Protein AF-F3MC52-F1 (afdb_monomer_lite)

Structure (mmCIF, N/CA/C/O backbone):
data_AF-F3MC52-F1
#
_entry.id   AF-F3MC52-F1
#
loop_
_atom_site.group_PDB
_atom_site.id
_atom_site.type_symbol
_atom_site.label_atom_id
_atom_site.label_alt_id
_atom_site.label_comp_id
_atom_site.label_asym_id
_atom_site.label_entity_id
_atom_site.label_seq_id
_atom_site.pdbx_PDB_ins_code
_atom_site.Cartn_x
_atom_site.Cartn_y
_atom_site.Cartn_z
_atom_site.occupancy
_atom_site.B_iso_or_equiv
_atom_site.auth_seq_id
_atom_site.auth_comp_id
_atom_site.auth_asym_id
_atom_site.auth_atom_id
_atom_site.pdbx_PDB_model_num
ATOM 1 N N . MET A 1 1 ? -36.522 45.301 12.398 1.00 42.12 1 MET A N 1
ATOM 2 C CA . MET A 1 1 ? -37.572 44.747 11.523 1.00 42.12 1 MET A CA 1
ATOM 3 C C . MET A 1 1 ? -36.885 44.436 10.212 1.00 42.12 1 MET A C 1
ATOM 5 O O . MET A 1 1 ? -36.592 45.357 9.469 1.00 42.12 1 MET A O 1
ATOM 9 N N . ALA A 1 2 ? -36.445 43.190 10.049 1.00 46.84 2 ALA A N 1
ATOM 10 C CA . ALA A 1 2 ? -35.764 42.752 8.839 1.00 46.84 2 ALA A CA 1
ATOM 11 C C . ALA A 1 2 ? -36.843 42.408 7.812 1.00 46.84 2 ALA A C 1
ATOM 13 O O . ALA A 1 2 ? -37.652 41.510 8.045 1.00 46.84 2 ALA A O 1
ATOM 14 N N . GLU A 1 3 ? -36.903 43.199 6.748 1.00 45.06 3 GLU A N 1
ATOM 15 C CA . GLU A 1 3 ? -37.764 42.968 5.595 1.00 45.06 3 GLU A CA 1
ATOM 16 C C . GLU A 1 3 ? -37.417 41.608 4.982 1.00 45.06 3 GLU A C 1
ATOM 18 O O . GLU A 1 3 ? -36.293 41.368 4.542 1.00 45.06 3 GLU A O 1
ATOM 23 N N . TYR A 1 4 ? -38.387 40.694 5.017 1.00 53.47 4 TYR A N 1
ATOM 24 C CA . TYR A 1 4 ? -38.331 39.430 4.299 1.00 53.47 4 TYR A CA 1
ATOM 25 C C . TYR A 1 4 ? -38.224 39.729 2.803 1.00 53.47 4 TYR A C 1
ATOM 27 O O . TYR A 1 4 ? -39.102 40.378 2.233 1.00 53.47 4 TYR A O 1
ATOM 35 N N . ALA A 1 5 ? -37.149 39.245 2.179 1.00 57.25 5 ALA A N 1
ATOM 36 C CA . ALA A 1 5 ? -37.012 39.244 0.734 1.00 57.25 5 ALA A CA 1
ATOM 37 C C . ALA A 1 5 ? -38.211 38.506 0.119 1.00 57.25 5 ALA A C 1
ATOM 39 O O . ALA A 1 5 ? -38.514 37.361 0.457 1.00 57.25 5 ALA A O 1
ATOM 40 N N . HIS A 1 6 ? -38.911 39.233 -0.742 1.00 49.69 6 HIS A N 1
ATOM 41 C CA . HIS A 1 6 ? -40.022 38.784 -1.560 1.00 49.69 6 HIS A CA 1
ATOM 42 C C . HIS A 1 6 ? -39.618 37.521 -2.336 1.00 49.69 6 HIS A C 1
ATOM 44 O O . HIS A 1 6 ? -38.609 37.526 -3.037 1.00 49.69 6 HIS A O 1
ATOM 50 N N . GLY A 1 7 ? -40.374 36.436 -2.147 1.00 56.22 7 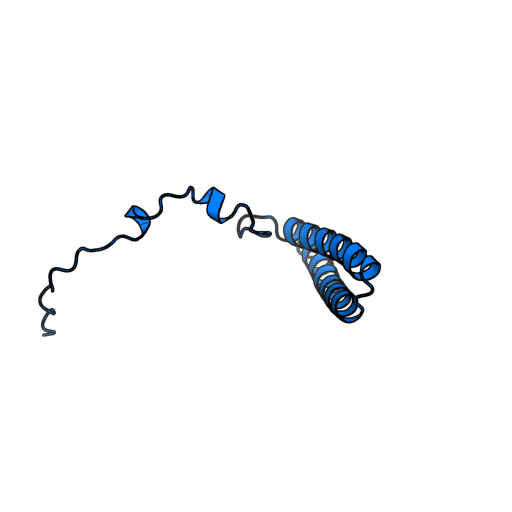GLY A N 1
ATOM 51 C CA . GLY A 1 7 ? -40.107 35.130 -2.744 1.00 56.22 7 GLY A CA 1
ATOM 52 C C . GLY A 1 7 ? -40.089 35.199 -4.267 1.00 56.22 7 GLY A C 1
ATOM 53 O O . GLY A 1 7 ? -41.131 35.367 -4.895 1.00 56.22 7 GLY A O 1
ATOM 54 N N . ASP A 1 8 ? -38.903 35.047 -4.847 1.00 54.72 8 ASP A N 1
ATOM 55 C CA . ASP A 1 8 ? -38.659 35.207 -6.280 1.00 54.72 8 ASP A CA 1
ATOM 56 C C . ASP A 1 8 ? -38.958 33.920 -7.059 1.00 54.72 8 ASP A C 1
ATOM 58 O O . ASP A 1 8 ? -38.095 33.407 -7.759 1.00 54.72 8 ASP A O 1
ATOM 62 N N . GLY A 1 9 ? -40.152 33.341 -6.857 1.00 56.19 9 GLY A N 1
ATOM 63 C CA . GLY A 1 9 ? -40.759 32.287 -7.693 1.00 56.19 9 GLY A CA 1
ATOM 64 C C . GLY A 1 9 ? -39.925 31.035 -8.009 1.00 56.19 9 GLY A C 1
ATOM 65 O O . GLY A 1 9 ? -40.361 30.213 -8.815 1.00 56.19 9 GLY A O 1
ATOM 66 N N . ALA A 1 10 ? -38.741 30.880 -7.422 1.00 60.22 10 ALA A N 1
ATOM 67 C CA . ALA A 1 10 ? -37.807 29.823 -7.745 1.00 60.22 10 ALA A CA 1
ATOM 68 C C . ALA A 1 10 ? -38.363 28.522 -7.180 1.00 60.22 10 ALA A C 1
ATOM 70 O O . ALA A 1 10 ? -38.615 28.425 -5.975 1.00 60.22 10 ALA A O 1
ATOM 71 N N . SER A 1 11 ? -38.580 27.526 -8.044 1.00 60.00 11 SER A N 1
ATOM 72 C CA . SER A 1 11 ? -38.924 26.192 -7.568 1.00 60.00 11 SER A CA 1
ATOM 73 C C . SER A 1 11 ? -37.839 25.773 -6.588 1.00 60.00 11 SER A C 1
ATOM 75 O O . SER A 1 11 ? -36.655 25.828 -6.926 1.00 60.00 11 SER A O 1
ATOM 77 N N . GLN A 1 12 ? -38.228 25.393 -5.377 1.00 55.09 12 GLN A N 1
ATOM 78 C CA . GLN A 1 12 ? -37.313 24.772 -4.438 1.00 55.09 12 GLN A CA 1
ATOM 79 C C . GLN A 1 12 ? -36.894 23.444 -5.069 1.00 55.09 12 GLN A C 1
ATOM 81 O O . GLN A 1 12 ? -37.645 22.477 -5.052 1.00 55.09 12 GLN A O 1
ATOM 86 N N . VAL A 1 13 ? -35.755 23.456 -5.760 1.00 61.81 13 VAL A N 1
ATOM 87 C CA . VAL A 1 13 ? -35.178 22.269 -6.381 1.00 61.81 13 VAL A CA 1
ATOM 88 C C . VAL A 1 13 ? -34.574 21.469 -5.239 1.00 61.81 13 VAL A C 1
ATOM 90 O O . VAL A 1 13 ? -33.514 21.832 -4.728 1.00 61.81 13 VAL A O 1
ATOM 93 N N . ASP A 1 14 ? -35.279 20.431 -4.794 1.00 63.16 14 ASP A N 1
ATOM 94 C CA . ASP A 1 14 ? -34.665 19.412 -3.957 1.00 63.16 14 ASP A CA 1
ATOM 95 C C . ASP A 1 14 ? -33.784 18.552 -4.861 1.00 63.16 14 ASP A C 1
ATOM 97 O O . ASP A 1 14 ? -34.253 17.945 -5.823 1.00 63.16 14 ASP A O 1
ATOM 101 N N . PHE A 1 15 ? -32.481 18.542 -4.590 1.00 59.72 15 PHE A N 1
ATOM 102 C CA . PHE A 1 15 ? -31.534 17.750 -5.368 1.00 59.72 15 PHE A CA 1
ATOM 103 C C . PHE A 1 15 ? -31.851 16.252 -5.288 1.00 59.72 15 PHE A C 1
ATOM 105 O O . PHE A 1 15 ? -31.518 15.533 -6.226 1.00 59.72 15 PHE A O 1
ATOM 112 N N . GLN A 1 16 ? -32.537 15.798 -4.230 1.00 63.81 16 GLN A N 1
ATOM 113 C CA . GLN A 1 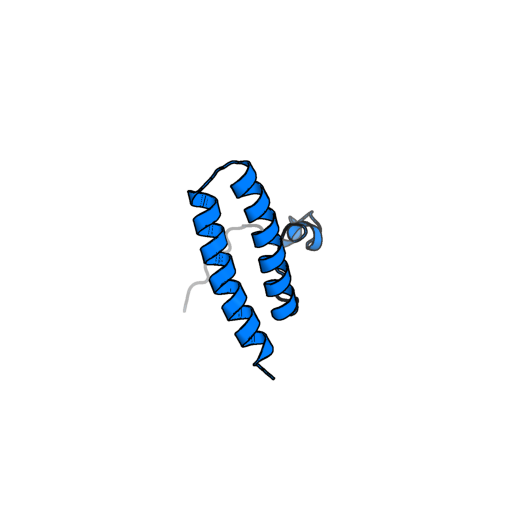16 ? -32.968 14.407 -4.084 1.00 63.81 16 GLN A CA 1
ATOM 114 C C . GLN A 1 16 ? -33.963 13.976 -5.172 1.00 63.81 16 GLN A C 1
ATOM 116 O O . GLN A 1 16 ? -33.925 12.825 -5.595 1.00 63.81 16 GLN A O 1
ATOM 121 N N . ASP A 1 17 ? -34.767 14.898 -5.713 1.00 65.88 17 ASP A N 1
ATOM 122 C CA . ASP A 1 17 ? -35.745 14.602 -6.773 1.00 65.88 17 ASP A CA 1
ATOM 123 C C . ASP A 1 17 ? -35.094 14.323 -8.145 1.00 65.88 17 ASP A C 1
ATOM 125 O O . ASP A 1 17 ? -35.769 13.911 -9.091 1.00 65.88 17 ASP A O 1
ATOM 129 N N . TYR A 1 18 ? -33.781 14.554 -8.271 1.00 64.62 18 TYR A N 1
ATOM 130 C CA . TYR A 1 18 ? -33.017 14.412 -9.516 1.00 64.62 18 TYR A CA 1
ATOM 131 C C . TYR A 1 18 ? -31.927 13.336 -9.440 1.00 64.62 18 TYR A C 1
ATOM 133 O O . TYR A 1 18 ? -31.288 13.046 -10.456 1.00 64.62 18 TYR A O 1
ATOM 141 N N . VAL A 1 19 ? -31.708 12.725 -8.271 1.00 64.31 19 VAL A N 1
ATOM 142 C CA . VAL A 1 19 ? -30.801 11.580 -8.131 1.00 64.31 19 VAL A CA 1
ATOM 143 C C . VAL A 1 19 ? -31.550 10.330 -8.587 1.00 64.31 19 VAL A C 1
ATOM 145 O O . VAL A 1 19 ? -32.328 9.736 -7.851 1.00 64.31 19 VAL A O 1
ATOM 148 N N . MET A 1 20 ? -31.357 9.964 -9.854 1.00 64.12 20 MET A N 1
ATOM 149 C CA . MET A 1 20 ? -31.953 8.760 -10.446 1.00 64.12 20 MET A CA 1
ATOM 150 C C . MET A 1 20 ? -31.128 7.488 -10.209 1.00 64.12 20 MET A C 1
ATOM 152 O O . MET A 1 20 ? -31.615 6.391 -10.480 1.00 64.12 20 MET A O 1
ATOM 156 N N . GLU A 1 21 ? -29.875 7.631 -9.778 1.00 62.78 21 GLU A N 1
ATOM 157 C CA . GLU A 1 21 ? -28.977 6.507 -9.521 1.00 62.78 21 GLU A CA 1
ATOM 158 C C . GLU A 1 21 ? -29.102 6.043 -8.071 1.00 62.78 21 GLU A C 1
ATOM 160 O O . GLU A 1 21 ? -29.219 6.855 -7.156 1.00 62.78 21 GLU A O 1
ATOM 165 N N . ASP A 1 22 ? -29.083 4.725 -7.880 1.00 67.25 22 ASP A N 1
ATOM 166 C CA . ASP A 1 22 ? -29.036 4.099 -6.561 1.00 67.25 22 ASP A CA 1
ATOM 167 C C . ASP A 1 22 ? -27.825 4.643 -5.784 1.00 67.25 22 ASP A C 1
ATOM 169 O O . ASP A 1 22 ? -26.704 4.628 -6.302 1.00 67.25 22 ASP A O 1
ATOM 173 N N . GLU A 1 23 ? -28.032 5.138 -4.558 1.00 62.06 23 GLU A N 1
ATOM 174 C CA . GLU A 1 23 ? -26.954 5.685 -3.723 1.00 62.06 23 GLU A CA 1
ATOM 175 C C . GLU A 1 23 ? -25.804 4.680 -3.582 1.00 62.06 23 GLU A C 1
ATOM 177 O O . GLU A 1 23 ? -24.635 5.068 -3.585 1.00 62.06 23 GLU A O 1
ATOM 182 N N . ASP A 1 24 ? -26.107 3.381 -3.552 1.00 63.00 24 ASP A N 1
ATOM 183 C CA . ASP A 1 24 ? -25.094 2.333 -3.471 1.00 63.00 24 ASP A CA 1
ATOM 184 C C . ASP A 1 24 ? -24.220 2.216 -4.730 1.00 63.00 24 ASP A C 1
ATOM 186 O O . ASP A 1 24 ? -23.031 1.890 -4.609 1.00 63.00 24 ASP A O 1
ATOM 190 N N . ALA A 1 25 ? -24.761 2.529 -5.913 1.00 65.19 25 ALA A N 1
ATOM 191 C CA . ALA A 1 25 ? -24.023 2.527 -7.179 1.00 65.19 25 ALA A CA 1
ATOM 192 C C . ALA A 1 25 ? -23.001 3.674 -7.241 1.00 65.19 25 ALA A C 1
ATOM 194 O O . ALA A 1 25 ? -21.892 3.504 -7.752 1.00 65.19 25 ALA A O 1
ATOM 195 N N . ILE A 1 26 ? -23.319 4.819 -6.627 1.00 65.12 26 ILE A N 1
ATOM 196 C CA . ILE A 1 26 ? -22.410 5.974 -6.536 1.00 65.12 26 ILE A CA 1
ATOM 197 C C . ILE A 1 26 ? -21.123 5.597 -5.784 1.00 65.12 26 ILE A C 1
ATOM 199 O O . ILE A 1 26 ? -20.028 6.056 -6.124 1.00 65.12 26 ILE A O 1
ATOM 203 N N . PHE A 1 27 ? -21.229 4.715 -4.787 1.00 62.38 27 PHE A N 1
ATOM 204 C CA . PHE A 1 27 ? -20.101 4.257 -3.976 1.00 62.38 27 PHE A CA 1
ATOM 205 C C . PHE A 1 27 ? -19.518 2.910 -4.426 1.00 62.38 27 PHE A C 1
ATOM 207 O O . PHE A 1 27 ? -18.681 2.355 -3.711 1.00 62.38 27 PHE A O 1
ATOM 214 N N . GLU A 1 28 ? -19.925 2.357 -5.572 1.00 55.94 28 GLU A N 1
ATOM 215 C CA . GLU A 1 28 ? -19.459 1.042 -6.046 1.00 55.94 28 GLU A CA 1
ATOM 216 C C . GLU A 1 28 ? -17.937 1.019 -6.262 1.00 55.94 28 GLU A C 1
ATOM 218 O O . GLU A 1 28 ? -17.259 0.049 -5.934 1.00 55.94 28 GLU A O 1
ATOM 223 N N . ASN A 1 29 ? -17.374 2.135 -6.729 1.00 56.81 29 ASN A N 1
ATOM 224 C CA . ASN A 1 29 ? -15.936 2.280 -6.969 1.00 56.81 29 ASN A CA 1
ATOM 225 C C . ASN A 1 29 ? -15.177 2.920 -5.794 1.00 56.81 29 ASN A C 1
ATOM 227 O O . ASN A 1 29 ? -13.988 3.235 -5.910 1.00 56.81 29 ASN A O 1
ATOM 231 N N . VAL A 1 30 ? -15.849 3.164 -4.665 1.00 62.69 30 VAL A N 1
ATOM 232 C CA . VAL A 1 30 ? -15.240 3.830 -3.514 1.00 62.69 30 VAL A CA 1
ATOM 233 C C . VAL A 1 30 ? -14.544 2.799 -2.635 1.00 62.69 30 VAL A C 1
ATOM 235 O O . VAL A 1 30 ? -15.152 1.904 -2.069 1.00 62.69 30 VAL A O 1
ATOM 238 N N . ILE A 1 31 ? -13.231 2.971 -2.500 1.00 61.44 31 ILE A N 1
ATOM 239 C CA . ILE A 1 31 ? -12.303 2.029 -1.852 1.00 61.44 31 ILE A CA 1
ATOM 240 C C . ILE A 1 31 ? -12.393 2.092 -0.307 1.00 61.44 31 ILE A C 1
ATOM 242 O O . ILE A 1 31 ? -11.594 1.475 0.392 1.00 61.44 31 ILE A O 1
ATOM 246 N N . ASN A 1 32 ? -13.272 2.936 0.239 1.00 64.88 32 ASN A N 1
ATOM 247 C CA . ASN A 1 32 ? -13.423 3.148 1.675 1.00 64.88 32 ASN A CA 1
ATOM 248 C C . ASN A 1 32 ? -14.751 3.851 1.987 1.00 64.88 32 ASN A C 1
ATOM 250 O O . ASN A 1 32 ? -14.900 5.033 1.661 1.00 64.88 32 ASN A O 1
ATOM 254 N N . ARG A 1 33 ? -15.684 3.166 2.646 1.00 66.44 33 ARG A N 1
ATOM 255 C CA . ARG A 1 33 ? -16.897 3.774 3.211 1.00 66.44 33 ARG A CA 1
ATOM 256 C C . ARG A 1 33 ? -16.693 4.083 4.698 1.00 66.44 33 ARG A C 1
ATOM 258 O O . ARG A 1 33 ? -16.018 3.345 5.406 1.00 66.44 33 ARG A O 1
ATOM 265 N N . GLU A 1 34 ? -17.302 5.159 5.203 1.00 63.34 34 GLU A N 1
ATOM 266 C CA . GLU A 1 34 ? -17.180 5.547 6.626 1.00 63.34 34 GLU A CA 1
ATOM 267 C C . GLU A 1 34 ? -17.688 4.476 7.606 1.00 63.34 34 GLU A C 1
ATOM 269 O O . GLU A 1 34 ? -17.293 4.472 8.770 1.00 63.34 34 GLU A O 1
ATOM 274 N N . SER A 1 35 ? -18.544 3.564 7.143 1.00 72.69 35 SER A N 1
ATOM 275 C CA . SER A 1 35 ? -19.088 2.454 7.928 1.00 72.69 35 SER A CA 1
ATOM 276 C C . SER A 1 35 ? -18.149 1.250 8.053 1.00 72.69 35 SER A C 1
ATOM 278 O O . SER A 1 35 ? -18.439 0.342 8.833 1.00 72.69 35 SER A O 1
ATOM 280 N N . GLU A 1 36 ? -17.050 1.206 7.297 1.00 78.50 36 GLU A N 1
ATOM 281 C CA . GLU A 1 36 ? -16.128 0.072 7.304 1.00 78.50 36 GLU A CA 1
ATOM 282 C C . GLU A 1 36 ? -15.189 0.100 8.513 1.00 78.50 36 GLU A C 1
ATOM 284 O O . GLU A 1 36 ? -14.755 1.152 8.989 1.00 78.50 36 GLU A O 1
ATOM 289 N N . ASP A 1 37 ? -14.825 -1.092 8.994 1.00 87.56 37 ASP A N 1
ATOM 290 C CA . ASP A 1 37 ? -13.826 -1.233 10.046 1.00 87.56 37 ASP A CA 1
ATOM 291 C C . ASP A 1 37 ? -12.486 -0.606 9.596 1.00 87.56 37 ASP A C 1
ATOM 293 O O . ASP A 1 37 ? -11.907 -1.031 8.586 1.00 87.56 37 ASP A O 1
ATOM 297 N N . PRO A 1 38 ? -11.935 0.371 10.343 1.00 88.62 38 PRO A N 1
ATOM 298 C CA . PRO A 1 38 ? -10.725 1.080 9.939 1.00 88.62 38 PRO A CA 1
ATOM 299 C C . PRO A 1 38 ? -9.522 0.165 9.694 1.00 88.62 38 PRO A C 1
ATOM 301 O O . PRO A 1 38 ? -8.647 0.502 8.889 1.00 88.62 38 PRO A O 1
ATOM 304 N N . LEU A 1 39 ? -9.434 -0.969 10.397 1.00 90.56 39 LEU A N 1
ATOM 305 C CA . LEU A 1 39 ? -8.350 -1.926 10.201 1.00 90.56 39 LEU A CA 1
ATOM 306 C C . LEU A 1 39 ? -8.501 -2.656 8.859 1.00 90.56 39 LEU A C 1
ATOM 308 O O . LEU A 1 39 ? -7.518 -2.761 8.123 1.00 90.56 39 LEU A O 1
ATOM 312 N N . THR A 1 40 ? -9.715 -3.084 8.526 1.00 90.25 40 THR A N 1
ATOM 313 C CA . THR A 1 40 ? -10.081 -3.722 7.253 1.00 90.25 40 THR A CA 1
ATOM 314 C C . THR A 1 40 ? -9.819 -2.801 6.059 1.00 90.25 40 THR A C 1
ATOM 316 O O . THR A 1 40 ? -9.196 -3.212 5.076 1.00 90.25 40 THR A O 1
ATOM 319 N N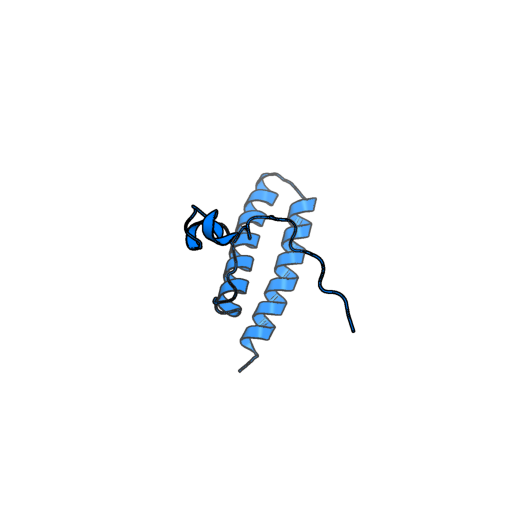 . VAL A 1 41 ? -10.172 -1.520 6.176 1.00 89.31 41 VAL A N 1
ATOM 320 C CA . VAL A 1 41 ? -9.880 -0.497 5.157 1.00 89.31 41 VAL A CA 1
ATOM 321 C C . VAL A 1 41 ? -8.376 -0.377 4.916 1.00 89.31 41 VAL A C 1
ATOM 323 O O . VAL A 1 41 ? -7.898 -0.396 3.780 1.00 89.31 41 VAL A O 1
ATOM 326 N N . VAL A 1 42 ? -7.593 -0.249 5.992 1.00 91.25 42 VAL A N 1
ATOM 327 C CA . VAL A 1 42 ? -6.137 -0.084 5.883 1.00 91.25 42 VAL A CA 1
ATOM 328 C C . VAL A 1 42 ? -5.476 -1.336 5.306 1.00 91.25 42 VAL A C 1
ATOM 330 O O . VAL A 1 42 ? -4.515 -1.205 4.551 1.00 91.25 42 VAL A O 1
ATOM 333 N N . GLN A 1 43 ? -5.972 -2.532 5.630 1.00 93.19 43 GLN A N 1
ATOM 334 C CA . GLN A 1 43 ? -5.500 -3.781 5.027 1.00 93.19 43 GLN A CA 1
ATOM 335 C C . GLN A 1 43 ? -5.765 -3.802 3.518 1.00 93.19 43 GLN A C 1
ATOM 337 O O . GLN A 1 43 ? -4.817 -3.953 2.751 1.00 93.19 43 GLN A O 1
ATOM 342 N N . SER A 1 44 ? -6.993 -3.501 3.097 1.00 91.75 44 SER A N 1
ATOM 343 C CA . SER A 1 44 ? -7.370 -3.460 1.677 1.00 91.75 44 SER A CA 1
ATOM 344 C C . SER A 1 44 ? -6.524 -2.460 0.877 1.00 91.75 44 SER A C 1
ATOM 346 O O . SER A 1 44 ? -6.069 -2.745 -0.231 1.00 91.75 44 SER A O 1
ATOM 348 N N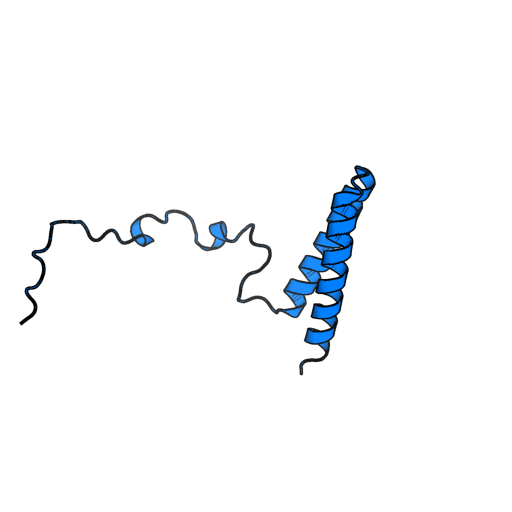 . GLN A 1 45 ? -6.221 -1.293 1.458 1.00 90.94 45 GLN A N 1
ATOM 349 C CA . GLN A 1 45 ? -5.342 -0.304 0.825 1.00 90.94 45 GLN A CA 1
ATOM 350 C C . GLN A 1 45 ? -3.875 -0.748 0.740 1.00 90.94 45 GLN A C 1
ATOM 352 O O . GLN A 1 45 ? -3.167 -0.329 -0.184 1.00 90.94 45 GLN A O 1
ATOM 357 N N . ILE A 1 46 ? -3.396 -1.556 1.692 1.00 95.06 46 ILE A N 1
ATOM 358 C CA . ILE A 1 46 ? -2.054 -2.150 1.638 1.00 95.06 46 ILE A CA 1
ATOM 359 C C . ILE A 1 46 ? -1.991 -3.162 0.499 1.00 95.06 46 ILE A C 1
ATOM 361 O O . ILE A 1 46 ? -1.084 -3.054 -0.324 1.00 95.06 46 ILE A O 1
ATOM 365 N N . ASP A 1 47 ? -2.958 -4.073 0.420 1.00 95.75 47 ASP A N 1
ATOM 366 C CA . ASP A 1 47 ? -2.991 -5.129 -0.596 1.00 95.75 47 ASP A CA 1
ATOM 367 C C . ASP A 1 47 ? -3.056 -4.527 -2.005 1.00 95.75 47 ASP A C 1
ATOM 369 O O . ASP A 1 47 ? -2.178 -4.779 -2.830 1.00 95.75 47 ASP A O 1
ATOM 373 N N . MET A 1 48 ? -3.962 -3.572 -2.233 1.00 94.12 48 MET A N 1
ATOM 374 C CA . MET A 1 48 ? -4.043 -2.851 -3.507 1.00 94.12 48 MET A CA 1
ATOM 375 C C . MET A 1 48 ? -2.743 -2.106 -3.853 1.00 94.12 48 MET A C 1
ATOM 377 O O . MET A 1 48 ? -2.320 -2.069 -5.007 1.00 94.12 48 MET A O 1
ATOM 381 N N . SER A 1 49 ? -2.075 -1.500 -2.865 1.00 95.12 49 SER A N 1
ATOM 382 C CA . SER A 1 49 ? -0.801 -0.809 -3.107 1.00 95.12 49 SER A CA 1
ATOM 383 C C . SER A 1 49 ? 0.332 -1.781 -3.455 1.00 95.12 49 SER A C 1
ATOM 385 O O . SER A 1 49 ? 1.248 -1.401 -4.185 1.00 95.12 49 SER A O 1
ATOM 387 N N . LEU A 1 50 ? 0.293 -3.015 -2.941 1.00 98.06 50 LEU A N 1
ATOM 388 C CA . LEU A 1 50 ? 1.235 -4.076 -3.300 1.00 98.06 50 LEU A CA 1
ATOM 389 C C . LEU A 1 50 ? 0.980 -4.580 -4.724 1.00 98.06 50 LEU A C 1
ATOM 391 O O . LEU A 1 50 ? 1.940 -4.700 -5.486 1.00 98.06 50 LEU A O 1
ATOM 395 N N . ASP A 1 51 ? -0.280 -4.778 -5.108 1.00 97.94 51 ASP A N 1
ATOM 396 C CA . ASP A 1 51 ? -0.656 -5.177 -6.469 1.00 97.94 51 ASP A CA 1
ATOM 397 C C . ASP A 1 51 ? -0.231 -4.120 -7.496 1.00 97.94 51 ASP A C 1
ATOM 399 O O . ASP A 1 51 ? 0.448 -4.422 -8.480 1.00 97.94 51 ASP A O 1
ATOM 403 N N . LEU A 1 52 ? -0.520 -2.844 -7.223 1.00 97.38 52 LEU A N 1
ATOM 404 C CA . LEU A 1 52 ? -0.071 -1.736 -8.070 1.00 97.38 52 LEU A CA 1
ATOM 405 C C . LEU A 1 52 ? 1.456 -1.636 -8.131 1.00 97.38 52 LEU A C 1
ATOM 407 O O . LEU A 1 52 ? 2.004 -1.242 -9.158 1.00 97.38 52 LEU A O 1
ATOM 411 N N . LEU A 1 53 ? 2.169 -2.017 -7.067 1.00 98.19 53 LEU A N 1
ATOM 412 C CA . LEU A 1 53 ? 3.631 -2.018 -7.077 1.00 98.19 53 LEU A CA 1
ATOM 413 C C . LEU A 1 53 ? 4.185 -3.106 -8.003 1.00 98.19 53 LEU A C 1
ATOM 415 O O . LEU A 1 53 ? 5.231 -2.895 -8.617 1.00 98.19 53 LEU A O 1
ATOM 419 N N . VAL A 1 54 ? 3.504 -4.249 -8.125 1.00 98.25 54 VAL A N 1
ATOM 420 C CA . VAL A 1 54 ? 3.854 -5.279 -9.115 1.00 98.25 54 VAL A CA 1
ATOM 421 C C . VAL A 1 54 ? 3.697 -4.722 -10.530 1.00 98.25 54 VAL A C 1
ATOM 423 O O . VAL A 1 54 ? 4.622 -4.852 -11.332 1.00 98.25 54 VAL A O 1
ATOM 426 N N . VAL A 1 55 ? 2.589 -4.030 -10.813 1.00 98.31 55 VAL A N 1
ATOM 427 C CA . VAL A 1 55 ? 2.351 -3.385 -12.117 1.00 98.31 55 VAL A CA 1
ATOM 428 C C . VAL A 1 55 ? 3.401 -2.308 -12.409 1.00 98.31 55 VAL A C 1
ATOM 430 O O . VAL A 1 55 ? 4.009 -2.318 -13.476 1.00 98.31 55 VAL A O 1
ATOM 433 N N . ALA A 1 56 ? 3.689 -1.426 -11.449 1.00 98.38 56 ALA A N 1
ATOM 434 C CA . ALA A 1 56 ? 4.681 -0.362 -11.609 1.00 98.38 56 ALA A CA 1
ATOM 435 C C . ALA A 1 56 ? 6.092 -0.906 -11.887 1.00 98.38 56 ALA A C 1
ATOM 437 O O . ALA A 1 56 ? 6.837 -0.325 -12.673 1.00 98.38 56 ALA A O 1
ATOM 438 N N . LYS A 1 57 ? 6.460 -2.040 -11.273 1.00 98.12 57 LYS A N 1
ATOM 439 C CA . LYS A 1 57 ? 7.720 -2.739 -11.568 1.00 98.12 57 LYS A CA 1
ATOM 440 C C . LYS A 1 57 ? 7.737 -3.325 -12.973 1.00 98.12 57 LYS A C 1
ATOM 442 O O . LYS A 1 57 ? 8.754 -3.225 -13.644 1.00 98.12 57 LYS A O 1
ATOM 447 N N . TRP A 1 58 ? 6.634 -3.931 -13.408 1.00 98.44 58 TRP A N 1
ATOM 448 C CA . TRP A 1 58 ? 6.519 -4.480 -14.760 1.00 98.44 58 TRP A CA 1
ATOM 449 C C . TRP A 1 58 ? 6.644 -3.394 -15.839 1.00 98.44 58 TRP A C 1
ATOM 451 O O . TRP A 1 58 ? 7.218 -3.641 -16.892 1.00 98.44 58 TRP A O 1
ATOM 461 N N . MET A 1 59 ? 6.163 -2.183 -15.549 1.00 98.31 59 MET A N 1
ATOM 462 C CA . MET A 1 59 ? 6.288 -1.014 -16.425 1.00 98.31 59 MET A CA 1
ATOM 463 C C . MET A 1 59 ? 7.620 -0.260 -16.283 1.00 98.31 59 MET A C 1
ATOM 465 O O . MET A 1 59 ? 7.819 0.728 -16.983 1.00 98.31 59 MET A O 1
ATOM 469 N N . GLU A 1 60 ? 8.500 -0.676 -15.365 1.00 98.19 60 GLU A N 1
ATOM 470 C CA . GLU A 1 60 ? 9.750 0.024 -15.020 1.00 98.19 60 GLU A CA 1
ATOM 471 C C . GLU A 1 60 ? 9.547 1.498 -14.584 1.00 98.19 60 GLU A C 1
ATOM 473 O O . GLU A 1 60 ? 10.445 2.334 -14.692 1.00 98.19 60 GLU A O 1
ATOM 478 N N . ASP A 1 61 ? 8.375 1.839 -14.031 1.00 98.50 61 ASP A N 1
ATOM 479 C CA . ASP A 1 61 ? 8.079 3.195 -13.550 1.00 98.50 61 ASP A CA 1
ATOM 480 C C . ASP A 1 61 ? 8.635 3.408 -12.133 1.00 98.50 61 ASP A C 1
ATOM 482 O O . ASP A 1 61 ? 7.961 3.214 -11.116 1.00 98.50 61 ASP A O 1
ATOM 486 N N . GLU A 1 62 ? 9.900 3.815 -12.050 1.00 98.38 62 GLU A N 1
ATOM 487 C CA . GLU A 1 62 ? 10.595 4.049 -10.777 1.00 98.38 62 GLU A CA 1
ATOM 488 C C . GLU A 1 62 ? 9.959 5.151 -9.917 1.00 98.38 62 GLU A C 1
ATOM 490 O O . GLU A 1 62 ? 9.981 5.079 -8.680 1.00 98.38 62 GLU A O 1
ATOM 495 N N . LYS A 1 63 ? 9.356 6.170 -10.543 1.00 98.25 63 LYS A N 1
ATOM 496 C CA . LYS A 1 63 ? 8.689 7.246 -9.804 1.00 98.25 63 LYS A CA 1
ATOM 497 C C . LYS A 1 63 ? 7.465 6.688 -9.088 1.00 98.25 63 LYS A C 1
ATOM 499 O O . LYS A 1 63 ? 7.325 6.887 -7.875 1.00 98.25 63 LYS A O 1
ATOM 504 N N . TRP A 1 64 ? 6.622 5.960 -9.814 1.00 98.25 64 TRP A N 1
ATOM 505 C CA . TRP A 1 64 ? 5.406 5.375 -9.270 1.00 98.25 64 TRP A CA 1
ATOM 506 C C . TRP A 1 64 ? 5.713 4.299 -8.225 1.00 98.25 64 TRP A C 1
ATOM 508 O O . TRP A 1 64 ? 5.128 4.304 -7.138 1.00 98.25 64 TRP A O 1
ATOM 518 N N . GLN A 1 65 ? 6.725 3.457 -8.465 1.00 98.56 65 GLN A N 1
ATOM 519 C CA . GLN A 1 65 ? 7.237 2.528 -7.455 1.00 98.56 65 GLN A CA 1
ATOM 520 C C . GLN A 1 65 ? 7.640 3.250 -6.159 1.00 98.56 65 GLN A C 1
ATOM 522 O O . GLN A 1 65 ? 7.332 2.782 -5.058 1.00 98.56 65 GLN A O 1
ATOM 527 N N . GLY A 1 66 ? 8.338 4.387 -6.263 1.00 97.75 66 GLY A N 1
ATOM 528 C CA . GLY A 1 66 ? 8.740 5.197 -5.113 1.00 97.75 66 GLY A CA 1
ATOM 529 C C . GLY A 1 66 ? 7.551 5.771 -4.337 1.00 97.75 66 GLY A C 1
ATOM 530 O O . GLY A 1 66 ? 7.553 5.765 -3.104 1.00 97.75 66 GLY A O 1
ATOM 531 N N . GLU A 1 67 ? 6.520 6.239 -5.038 1.00 97.94 67 GLU A N 1
ATOM 532 C CA . GLU A 1 67 ? 5.277 6.735 -4.436 1.00 97.94 67 GLU A CA 1
ATOM 533 C C . GLU A 1 67 ? 4.511 5.625 -3.704 1.00 97.94 67 GLU A C 1
ATOM 535 O O . GLU A 1 67 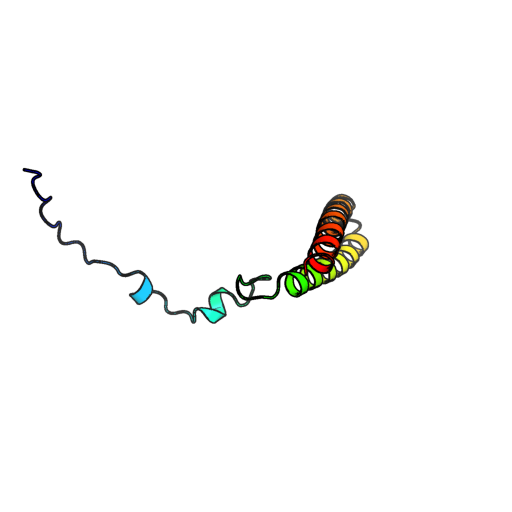? 4.132 5.805 -2.542 1.00 97.94 67 GLU A O 1
ATOM 540 N N . LEU A 1 68 ? 4.373 4.448 -4.320 1.00 97.88 68 LEU A N 1
ATOM 541 C CA . LEU A 1 68 ? 3.716 3.284 -3.719 1.00 97.88 68 LEU A CA 1
ATOM 542 C C . LEU A 1 68 ? 4.464 2.779 -2.480 1.00 97.88 68 LEU A C 1
ATOM 544 O O . LEU A 1 68 ? 3.843 2.525 -1.449 1.00 97.88 68 LEU A O 1
ATOM 548 N N . LYS A 1 69 ? 5.802 2.721 -2.519 1.00 97.94 69 LYS A N 1
ATOM 549 C CA . LYS A 1 69 ? 6.630 2.368 -1.349 1.00 97.94 69 LYS A CA 1
ATOM 550 C C . LYS A 1 69 ? 6.419 3.343 -0.183 1.00 97.94 69 LYS A C 1
ATOM 552 O O . LYS A 1 69 ? 6.278 2.905 0.960 1.00 97.94 69 LYS A O 1
ATOM 557 N N . ARG A 1 70 ? 6.345 4.656 -0.448 1.00 97.19 70 ARG A N 1
ATOM 558 C CA . ARG A 1 70 ? 6.032 5.664 0.586 1.00 97.19 70 ARG A CA 1
ATOM 559 C C . ARG A 1 70 ? 4.634 5.457 1.167 1.00 97.19 70 ARG A C 1
ATOM 561 O O . ARG A 1 70 ? 4.475 5.482 2.387 1.00 97.19 70 ARG A O 1
ATOM 568 N N . ARG A 1 71 ? 3.635 5.205 0.315 1.00 95.31 71 ARG A N 1
ATOM 569 C CA . ARG A 1 71 ? 2.256 4.924 0.742 1.00 95.31 71 ARG A CA 1
ATOM 570 C C . ARG A 1 71 ? 2.186 3.688 1.641 1.00 95.31 71 ARG A C 1
ATOM 572 O O . ARG A 1 71 ? 1.608 3.757 2.725 1.00 95.31 71 ARG A O 1
ATOM 579 N N . LEU A 1 72 ? 2.839 2.598 1.238 1.00 97.06 72 LEU A N 1
ATOM 580 C CA . LEU A 1 72 ? 2.926 1.350 2.001 1.00 97.06 72 LEU A CA 1
ATOM 581 C C . LEU A 1 72 ? 3.559 1.555 3.381 1.00 97.06 72 LEU A C 1
ATOM 583 O O . LEU A 1 72 ? 3.060 1.006 4.363 1.00 97.06 72 LEU A O 1
ATOM 587 N N . ALA A 1 73 ? 4.608 2.376 3.487 1.00 96.12 73 ALA A N 1
ATOM 588 C CA . ALA A 1 73 ? 5.228 2.694 4.772 1.00 96.12 73 ALA A CA 1
ATOM 589 C C . ALA A 1 73 ? 4.243 3.391 5.730 1.00 96.12 73 ALA A C 1
ATOM 591 O O . ALA A 1 73 ? 4.100 2.975 6.883 1.00 96.12 73 ALA A O 1
ATOM 592 N N . VAL A 1 74 ? 3.515 4.404 5.247 1.00 95.00 74 VAL A N 1
ATOM 593 C CA . VAL A 1 74 ? 2.518 5.138 6.048 1.00 95.00 74 VAL A CA 1
ATOM 594 C C . VAL A 1 74 ? 1.365 4.226 6.471 1.00 95.00 74 VAL A C 1
ATOM 596 O O . VAL A 1 74 ? 0.975 4.224 7.643 1.00 95.00 74 VAL A O 1
ATOM 599 N N . MET A 1 75 ? 0.838 3.413 5.552 1.00 93.88 75 MET A N 1
ATOM 600 C CA . MET A 1 75 ? -0.278 2.510 5.853 1.00 93.88 75 MET A CA 1
ATOM 601 C C . MET A 1 75 ? 0.129 1.386 6.804 1.00 93.88 75 MET A C 1
ATOM 603 O O . MET A 1 75 ? -0.615 1.077 7.732 1.00 93.88 75 MET A O 1
ATOM 607 N N . SER A 1 76 ? 1.343 0.850 6.673 1.00 93.00 76 SER A N 1
ATOM 608 C CA . SER A 1 76 ? 1.872 -0.157 7.603 1.00 93.00 76 SER A CA 1
ATOM 609 C C . SER A 1 76 ? 1.977 0.390 9.030 1.00 93.00 76 SER A C 1
ATOM 611 O O . SER A 1 76 ? 1.575 -0.276 9.986 1.00 93.00 76 SER A O 1
ATOM 613 N N . GLN A 1 77 ? 2.446 1.634 9.187 1.00 94.31 77 GLN A N 1
ATOM 614 C CA . GLN A 1 77 ? 2.464 2.322 10.482 1.00 94.31 77 GLN A CA 1
ATOM 615 C C . GLN A 1 77 ? 1.050 2.593 11.014 1.00 94.31 77 GLN A C 1
ATOM 617 O O . GLN A 1 77 ? 0.804 2.466 12.214 1.00 94.31 77 GLN A O 1
ATOM 622 N N . ARG A 1 78 ? 0.100 2.965 10.147 1.00 93.06 78 ARG A N 1
ATOM 623 C CA . ARG A 1 78 ? -1.309 3.144 10.529 1.00 93.06 78 ARG A CA 1
ATOM 624 C C . ARG A 1 78 ? -1.932 1.833 11.014 1.00 93.06 78 ARG A C 1
ATOM 626 O O . ARG A 1 78 ? -2.529 1.837 12.085 1.00 93.06 78 ARG A O 1
ATOM 633 N N . ARG A 1 79 ? -1.713 0.720 10.308 1.00 94.00 79 ARG A N 1
ATOM 634 C CA . ARG A 1 79 ? -2.178 -0.621 10.700 1.00 94.00 79 ARG A CA 1
ATOM 635 C C . ARG A 1 79 ? -1.676 -1.010 12.088 1.00 94.00 79 ARG A C 1
ATOM 637 O O . ARG A 1 79 ? -2.460 -1.424 12.932 1.00 94.00 79 ARG A O 1
ATOM 644 N N . LEU A 1 80 ? -0.380 -0.812 12.342 1.00 94.00 80 LEU A N 1
ATOM 645 C CA . LEU A 1 80 ? 0.239 -1.071 13.647 1.00 94.00 80 LEU A CA 1
ATOM 646 C C . LEU A 1 80 ? -0.372 -0.235 14.778 1.00 94.00 80 LEU A C 1
ATOM 648 O O . LEU A 1 80 ? -0.433 -0.705 15.909 1.00 94.00 80 LEU A O 1
ATOM 652 N N . ARG A 1 81 ? -0.794 1.005 14.501 1.00 93.06 81 ARG A N 1
ATOM 653 C CA . ARG A 1 81 ? -1.475 1.852 15.493 1.00 93.06 81 ARG A CA 1
ATOM 654 C C . ARG A 1 81 ? -2.889 1.359 15.784 1.00 93.06 81 ARG A C 1
ATOM 656 O O . ARG A 1 81 ? -3.238 1.267 16.953 1.00 93.06 81 ARG A O 1
ATOM 663 N N . LEU A 1 82 ? -3.646 0.994 14.749 1.00 91.75 82 LEU A N 1
ATOM 664 C CA . LEU A 1 82 ? -5.002 0.452 14.894 1.00 91.75 82 LEU A CA 1
ATOM 665 C C . LEU A 1 82 ? -5.005 -0.880 15.656 1.00 91.75 82 LEU A C 1
ATOM 667 O O . LEU A 1 82 ? -5.811 -1.063 16.550 1.00 91.75 82 LEU A O 1
ATOM 671 N N . GLN A 1 83 ? -4.035 -1.765 15.400 1.00 91.06 83 GLN A N 1
ATOM 672 C CA . GLN A 1 83 ? -3.881 -3.028 16.142 1.00 91.06 83 GLN A CA 1
ATOM 673 C C . GLN A 1 83 ? -3.522 -2.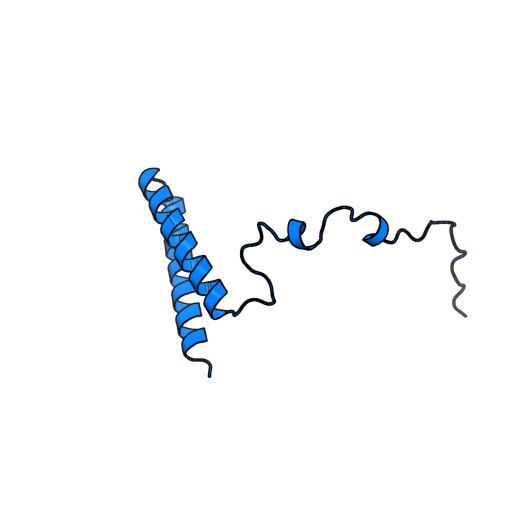850 17.627 1.00 91.06 83 GLN A C 1
ATOM 675 O O . GLN A 1 83 ? -3.634 -3.796 18.401 1.00 91.06 83 GLN A O 1
ATOM 680 N N . LYS A 1 84 ? -3.022 -1.672 18.019 1.00 90.31 84 LYS A N 1
ATOM 681 C CA . LYS A 1 84 ? -2.662 -1.345 19.407 1.00 90.31 84 LYS A CA 1
ATOM 682 C C . LYS A 1 84 ? -3.753 -0.558 20.135 1.00 90.31 84 LYS A C 1
ATOM 684 O O . LYS A 1 84 ? -3.598 -0.319 21.330 1.00 90.31 84 LYS A O 1
ATOM 689 N N . GLN A 1 85 ? -4.792 -0.110 19.432 1.00 75.62 85 GLN A N 1
ATOM 690 C CA . GLN A 1 85 ? -5.953 0.513 20.056 1.00 75.62 85 GLN A CA 1
ATOM 691 C C . GLN A 1 85 ? -6.894 -0.600 20.548 1.00 75.62 85 GLN A C 1
ATOM 693 O O . GLN A 1 85 ? -7.199 -1.490 19.755 1.00 75.62 85 GLN A O 1
ATOM 698 N N . PRO A 1 86 ? -7.253 -0.610 21.847 1.00 54.41 86 PRO A N 1
ATOM 699 C CA . PRO A 1 86 ? -8.164 -1.596 22.422 1.00 54.41 86 PRO A CA 1
ATOM 700 C C . PRO A 1 86 ? -9.609 -1.395 21.960 1.00 54.41 86 PRO A C 1
ATOM 702 O O . PRO A 1 86 ? -9.971 -0.239 21.635 1.00 54.41 86 PRO A O 1
#

Foldseek 3Di:
DDDDDDPPPDPPDDVVVVPPDDPVVVCVVPLDDPPDDPLVSLVSLLVVLVVVLVVCVVVVPPVSNVVSVVVNVVSVVVNVVSVPDD

Secondary structure (DSSP, 8-state):
--PPPP--------GGGG--S-HHHHTTT-S--TTS-HHHHHHHHHHHHHHHHHHHHHTT-HHHHHHHHHHHHHHHHHHHHHTT--

Radius of gyration: 22.56 Å; chains: 1; bounding box: 51×50×39 Å

pLDDT: mean 79.89, std 17.97, range [42.12, 98.56]

Sequence (86 aa):
MAEYAHGDGASQVDFQDYVMEDEDAIFENVINRESEDPLTVVQSQIDMSLDLLVVAKWMEDEKWQGELKRRLAVMSQRRLRLQKQP